Protein AF-A0A6M2DQN1-F1 (afdb_monomer)

Solvent-accessible surface area (backbone atoms only — not comparable to full-atom values): 9214 Å² total; per-residue (Å²): 112,73,71,56,54,58,50,51,52,54,51,52,53,53,50,50,50,54,53,32,54,75,69,71,46,51,70,70,56,47,48,52,53,41,40,73,76,43,50,92,76,40,78,53,69,71,58,52,54,50,54,53,48,54,52,51,51,50,52,50,51,51,53,49,52,51,52,50,51,53,52,50,50,51,53,50,50,50,51,50,49,52,53,51,50,49,50,51,52,50,50,51,50,49,49,50,48,49,49,52,50,51,50,49,51,50,51,51,51,50,52,52,50,52,52,50,52,52,52,51,52,51,51,52,53,51,51,51,52,52,52,51,51,52,52,51,52,51,52,51,52,50,52,51,52,51,50,53,50,50,50,51,51,50,52,51,50,52,51,53,48,53,54,52,52,57,55,67,76,70,115

Sequence (171 aa):
LVFDFRLVQKMVQRICIKFCMKNNLKCADAFRMLTVAYGEATLNKSNVYRYTYIHITYIHIYIYTYIHIYIYTYIHIYIYTYTHTYTYTHTYTHTYTYTYTYTYTYTYTYIHTHIYIHIHIHIHIHIHIHIHIHIHIHIHIHIHIHTHTHTHTHTHTHTHTHTHTHTHTHT

Foldseek 3Di:
DVVVVLVVLVVVLLVLLVVCVVVVHDLVVSQVVQCVVQPPSGDDSVVSVVSNVVVVVVVVVVVVVVVVCVVVVVVCCVCCCVVCVVCVCCCCCCCCCCCCVVVVVVVVVVVVVVVVVVVVVVVVVVVVVVVVVVVVVVVVVVCVCCVVVCVVVVVVVVVVVVVVVVVVVVD

Radius of gyration: 60.62 Å; Cα contacts (8 Å, |Δi|>4): 39; chains: 1; bounding box: 108×33×162 Å

Mean predicted aligned error: 16.09 Å

pLDDT: mean 81.28, std 10.02, range [45.94, 92.44]

Organism: Xenopsylla cheopis (NCBI:txid163159)

Structure (mmCIF, N/CA/C/O backbone):
data_AF-A0A6M2DQN1-F1
#
_entry.id   AF-A0A6M2DQN1-F1
#
loop_
_atom_site.group_PDB
_atom_site.id
_atom_site.type_symbol
_atom_site.label_atom_id
_atom_site.label_alt_id
_atom_site.label_comp_id
_atom_site.label_asym_id
_atom_site.label_entity_id
_atom_site.label_seq_id
_atom_site.pdbx_PDB_ins_code
_atom_site.Cartn_x
_atom_site.Cartn_y
_atom_site.Cartn_z
_atom_site.occupancy
_atom_site.B_iso_or_equiv
_atom_site.auth_seq_id
_atom_site.auth_comp_id
_atom_site.auth_asym_id
_atom_site.auth_atom_id
_atom_site.pdbx_PDB_model_num
ATOM 1 N N . LEU A 1 1 ? -35.845 -25.414 40.309 1.00 58.56 1 LEU A N 1
ATOM 2 C CA . LEU A 1 1 ? -36.843 -24.330 40.130 1.00 58.56 1 LEU A CA 1
ATOM 3 C C . LEU A 1 1 ? -36.418 -23.013 40.796 1.00 58.56 1 LEU A C 1
ATOM 5 O O . LEU A 1 1 ? -36.177 -22.058 40.075 1.00 58.56 1 LEU A O 1
ATOM 9 N N . VAL A 1 2 ? -36.225 -22.938 42.122 1.00 58.91 2 VAL A N 1
ATOM 10 C CA . VAL A 1 2 ? -35.868 -21.670 42.819 1.00 58.91 2 VAL A CA 1
ATOM 11 C C . VAL A 1 2 ? -34.493 -21.094 42.421 1.00 58.91 2 VAL A C 1
ATOM 13 O O . VAL A 1 2 ? -34.335 -19.878 42.308 1.00 58.91 2 VAL A O 1
ATOM 16 N N . PHE A 1 3 ? -33.497 -21.953 42.177 1.00 57.56 3 PHE A N 1
ATOM 17 C CA . PHE A 1 3 ? -32.144 -21.522 41.785 1.00 57.56 3 PHE A CA 1
ATOM 18 C C . PHE A 1 3 ? -32.111 -20.870 40.394 1.00 57.56 3 PHE A C 1
ATOM 20 O O .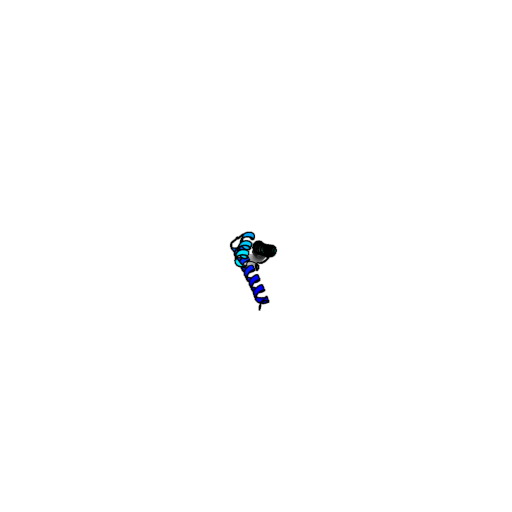 PHE A 1 3 ? -31.392 -19.897 40.174 1.00 57.56 3 PHE A O 1
ATOM 27 N N . ASP A 1 4 ? -32.952 -21.375 39.494 1.00 66.00 4 ASP A N 1
ATOM 28 C CA . ASP A 1 4 ? -33.096 -20.892 38.122 1.00 66.00 4 ASP A CA 1
ATOM 29 C C . ASP A 1 4 ? -33.714 -19.486 38.108 1.00 66.00 4 ASP A C 1
ATOM 31 O O . ASP A 1 4 ? -33.189 -18.556 37.502 1.00 66.00 4 ASP A O 1
ATOM 35 N N . PHE A 1 5 ? -34.754 -19.277 38.923 1.00 74.75 5 PHE A N 1
ATOM 36 C CA . PHE A 1 5 ? -35.440 -17.990 39.031 1.00 74.75 5 PHE A CA 1
ATOM 37 C C . PHE A 1 5 ? -34.524 -16.854 39.521 1.00 74.75 5 PHE A C 1
ATOM 39 O O . PHE A 1 5 ? -34.500 -15.773 38.930 1.00 74.75 5 PHE A O 1
ATOM 46 N N . ARG A 1 6 ? -33.694 -17.091 40.552 1.00 75.50 6 ARG A N 1
ATOM 47 C CA . ARG A 1 6 ? -32.709 -16.091 41.023 1.00 75.50 6 ARG A CA 1
ATOM 48 C C . ARG A 1 6 ? -31.640 -15.775 39.977 1.00 75.50 6 ARG A C 1
ATOM 50 O O . ARG A 1 6 ? -31.159 -14.640 39.923 1.00 75.50 6 ARG A O 1
ATOM 57 N N . LEU A 1 7 ? -31.230 -16.762 39.180 1.00 78.75 7 LEU A N 1
ATOM 58 C CA . LEU A 1 7 ? -30.238 -16.566 38.125 1.00 78.75 7 LEU A CA 1
ATOM 59 C C . LEU A 1 7 ? -30.817 -15.712 36.991 1.00 78.75 7 LEU A C 1
ATOM 61 O O . LEU A 1 7 ? -30.195 -14.728 36.584 1.00 78.75 7 LEU A O 1
ATOM 65 N N . VAL A 1 8 ? -32.040 -16.036 36.564 1.00 82.06 8 VAL A N 1
ATOM 66 C CA . VAL A 1 8 ? -32.808 -15.274 35.573 1.00 82.06 8 VAL A CA 1
ATOM 67 C C . VAL A 1 8 ? -32.991 -13.832 36.042 1.00 82.06 8 VAL A C 1
ATOM 69 O O . VAL A 1 8 ? -32.661 -12.904 35.307 1.00 82.06 8 VAL A O 1
ATOM 72 N N . GLN A 1 9 ? -33.387 -13.612 37.296 1.00 82.88 9 GLN A N 1
ATOM 73 C CA . GLN A 1 9 ? -33.588 -12.269 37.847 1.00 82.88 9 GLN A CA 1
ATOM 74 C C . GLN A 1 9 ? -32.297 -11.428 37.843 1.00 82.88 9 GLN A C 1
ATOM 76 O O . GLN A 1 9 ? -32.310 -10.264 37.435 1.00 82.88 9 GLN A O 1
ATOM 81 N N . LYS A 1 10 ? -31.147 -12.021 38.198 1.00 84.75 10 LYS A N 1
ATOM 82 C CA . LYS A 1 10 ? -29.835 -11.355 38.078 1.00 84.75 10 LYS A CA 1
ATOM 83 C C . LYS A 1 10 ? -29.470 -11.044 36.625 1.00 84.75 10 LYS A C 1
ATOM 85 O O . LYS A 1 10 ? -28.830 -10.024 36.368 1.00 84.75 10 LYS A O 1
ATOM 90 N N . MET A 1 11 ? -29.845 -11.904 35.679 1.00 85.88 11 MET A N 1
ATOM 91 C CA . MET A 1 11 ? -29.599 -11.686 34.254 1.00 85.88 11 MET A CA 1
ATOM 92 C C . MET A 1 11 ? -30.429 -10.513 33.717 1.00 85.88 11 MET A C 1
ATOM 94 O O . MET A 1 11 ? -29.871 -9.631 33.066 1.00 85.88 11 MET A O 1
ATOM 98 N N . VAL A 1 12 ? -31.716 -10.438 34.074 1.00 87.12 12 VAL A N 1
ATOM 99 C CA . VAL A 1 12 ? -32.608 -9.329 33.692 1.00 87.12 12 VAL A CA 1
ATOM 100 C C . VAL A 1 12 ? -32.106 -8.000 34.261 1.00 87.12 12 VAL A C 1
ATOM 102 O O . VAL A 1 12 ? -31.982 -7.026 33.522 1.00 87.12 12 VAL A O 1
ATOM 105 N N . GLN A 1 13 ? -31.693 -7.957 35.532 1.00 88.94 13 GLN A N 1
ATOM 106 C CA . GLN A 1 13 ? -31.131 -6.733 36.117 1.00 88.94 13 GLN A CA 1
ATOM 107 C C . GLN A 1 13 ? -29.856 -6.263 35.392 1.00 88.94 13 GLN A C 1
ATOM 109 O O . GLN A 1 13 ? -29.679 -5.065 35.182 1.00 88.94 13 GLN A O 1
ATOM 114 N N . ARG A 1 14 ? -28.981 -7.176 34.934 1.00 88.44 14 ARG A N 1
ATOM 115 C CA . ARG A 1 14 ? -27.809 -6.811 34.108 1.00 88.44 14 ARG A CA 1
ATOM 116 C C . ARG A 1 14 ? -28.211 -6.224 32.751 1.00 88.44 14 ARG A C 1
ATOM 118 O O . ARG A 1 14 ? -27.540 -5.309 32.275 1.00 88.44 14 ARG A O 1
ATOM 125 N N . ILE A 1 15 ? -29.280 -6.730 32.134 1.00 87.69 15 ILE A N 1
ATOM 126 C CA . ILE A 1 15 ? -2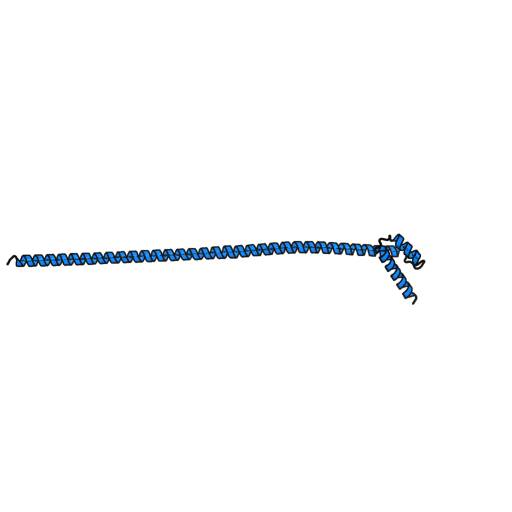9.826 -6.184 30.881 1.00 87.69 15 ILE A CA 1
ATOM 127 C C . ILE A 1 15 ? -30.356 -4.765 31.118 1.00 87.69 15 ILE A C 1
ATOM 129 O O . ILE A 1 15 ? -30.011 -3.861 30.359 1.00 87.69 15 ILE A O 1
ATOM 133 N N . CYS A 1 16 ? -31.094 -4.539 32.208 1.00 88.31 16 CYS A N 1
ATOM 134 C CA . CYS A 1 16 ? -31.548 -3.204 32.599 1.00 88.31 16 CYS A CA 1
ATOM 135 C C . CYS A 1 16 ? -30.373 -2.237 32.810 1.00 88.31 16 CYS A C 1
ATOM 137 O O . CYS A 1 16 ? -30.421 -1.119 32.313 1.00 88.31 16 CYS A O 1
ATOM 139 N N . ILE A 1 17 ? -29.284 -2.667 33.463 1.00 87.69 17 ILE A N 1
ATOM 140 C CA . ILE A 1 17 ? -28.075 -1.835 33.620 1.00 87.69 17 ILE A CA 1
ATOM 141 C C . ILE A 1 17 ? -27.501 -1.444 32.252 1.00 87.69 17 ILE A C 1
ATOM 143 O O . ILE A 1 17 ? -27.221 -0.268 32.029 1.00 87.69 17 ILE A O 1
ATOM 147 N N . LYS A 1 18 ? -27.359 -2.394 31.315 1.00 86.69 18 LYS A N 1
ATOM 148 C CA . LYS A 1 18 ? -26.884 -2.098 29.949 1.00 86.69 18 LYS A CA 1
ATOM 149 C C . LYS A 1 18 ? -27.798 -1.105 29.228 1.00 86.69 18 LYS A C 1
ATOM 151 O O . LYS A 1 18 ? -27.304 -0.178 28.591 1.00 86.69 18 LYS A O 1
ATOM 156 N N . PHE A 1 19 ? -29.114 -1.277 29.350 1.00 89.44 19 PHE A N 1
ATOM 157 C CA . PHE A 1 19 ? -30.097 -0.352 28.788 1.00 89.44 19 PHE A CA 1
ATOM 158 C C . PHE A 1 19 ? -29.954 1.054 29.383 1.00 89.44 19 PHE A C 1
ATOM 160 O O . PHE A 1 19 ? -29.907 2.028 28.634 1.00 89.44 19 PHE A O 1
ATOM 167 N N . CYS A 1 20 ? -29.807 1.174 30.705 1.00 88.44 20 CYS A N 1
ATOM 168 C CA . CYS A 1 20 ? -29.616 2.465 31.361 1.00 88.44 20 CYS A CA 1
ATOM 169 C C . CYS A 1 20 ? -28.350 3.178 30.875 1.00 88.44 20 CYS A C 1
ATOM 171 O O . CYS A 1 20 ? -28.401 4.358 30.539 1.00 88.44 20 CYS A O 1
ATOM 173 N N . MET A 1 21 ? -27.235 2.449 30.769 1.00 85.56 21 MET A N 1
ATOM 174 C CA . MET A 1 21 ? -25.971 3.002 30.275 1.00 85.56 21 MET A CA 1
ATOM 175 C C . MET A 1 21 ? -26.070 3.461 28.816 1.00 85.56 21 MET A C 1
ATOM 177 O O . MET A 1 21 ? -25.503 4.490 28.468 1.00 85.56 21 MET A O 1
ATOM 181 N N . LYS A 1 22 ? -26.813 2.734 27.969 1.00 87.00 22 LYS A N 1
ATOM 182 C CA . LYS A 1 22 ? -27.050 3.118 26.567 1.00 87.00 22 LYS A CA 1
ATOM 183 C C . LYS A 1 22 ? -27.886 4.398 26.435 1.00 87.00 22 LYS A C 1
ATOM 185 O O . LYS A 1 22 ? -27.746 5.107 25.447 1.00 87.00 22 LYS A O 1
ATOM 190 N N . ASN A 1 23 ? -28.724 4.694 27.427 1.00 88.31 23 ASN A N 1
ATOM 191 C CA . ASN A 1 23 ? -29.519 5.922 27.510 1.00 88.31 23 ASN A CA 1
ATOM 192 C C . ASN A 1 23 ? -28.840 7.014 28.363 1.00 88.31 23 ASN A C 1
ATOM 194 O O . ASN A 1 23 ? -29.507 7.936 28.823 1.00 88.31 23 ASN A O 1
ATOM 198 N N . ASN A 1 24 ? -27.528 6.911 28.603 1.00 85.75 24 ASN A N 1
ATOM 199 C CA . ASN A 1 24 ? -26.726 7.878 29.362 1.00 85.75 24 ASN A CA 1
ATOM 200 C C . ASN A 1 24 ? -27.232 8.164 30.792 1.00 85.75 24 ASN A C 1
ATOM 202 O O . ASN A 1 24 ? -26.947 9.220 31.362 1.00 85.75 24 ASN A O 1
ATOM 206 N N . LEU A 1 25 ? -27.953 7.224 31.410 1.00 87.88 25 LEU A N 1
ATOM 207 C CA . LEU A 1 25 ? -28.356 7.340 32.810 1.00 87.88 25 LEU A CA 1
ATOM 208 C C . LEU A 1 25 ? -27.149 7.110 33.725 1.00 87.88 25 LEU A C 1
ATOM 210 O O . LEU A 1 25 ? -26.360 6.184 33.524 1.00 87.88 25 LEU A O 1
ATOM 214 N N . LYS A 1 26 ? -27.016 7.928 34.774 1.00 87.19 26 LYS A N 1
ATOM 215 C CA . LYS A 1 26 ? -25.945 7.764 35.767 1.00 87.19 26 LYS A CA 1
ATOM 216 C C . LYS A 1 26 ? -26.125 6.441 36.518 1.00 87.19 26 LYS A C 1
ATOM 218 O O . LYS A 1 26 ? -27.249 6.038 36.815 1.00 87.19 26 LYS A O 1
ATOM 223 N N . CYS A 1 27 ? -25.026 5.803 36.934 1.00 85.69 27 CYS A N 1
ATOM 224 C CA . CYS A 1 27 ? -25.080 4.546 37.700 1.00 85.69 27 CYS A CA 1
ATOM 225 C C . CYS A 1 27 ? -25.931 4.644 38.973 1.00 85.69 27 CYS A C 1
ATOM 227 O O . CYS A 1 27 ? -26.574 3.671 39.357 1.00 85.69 27 CYS A O 1
ATOM 229 N N . ALA A 1 28 ? -25.937 5.811 39.626 1.00 85.56 28 ALA A N 1
ATOM 230 C CA . ALA A 1 28 ? -26.748 6.055 40.815 1.00 85.56 28 ALA A CA 1
ATOM 231 C C . ALA A 1 28 ? -28.255 6.021 40.504 1.00 85.56 28 ALA A C 1
ATOM 233 O O . ALA A 1 28 ? -29.019 5.429 41.263 1.00 85.56 28 ALA A O 1
ATOM 234 N N . ASP A 1 29 ? -28.671 6.588 39.370 1.00 88.25 29 ASP A N 1
ATOM 235 C CA . ASP A 1 29 ? -30.068 6.594 38.930 1.00 88.25 29 ASP A CA 1
ATOM 236 C C . ASP A 1 29 ? -30.493 5.215 38.417 1.00 88.25 29 ASP A C 1
ATOM 238 O O . ASP A 1 29 ? -31.575 4.739 38.754 1.00 88.25 29 ASP A O 1
ATOM 242 N N . ALA A 1 30 ? -29.602 4.514 37.709 1.00 86.62 30 ALA A N 1
ATOM 243 C CA . ALA A 1 30 ? -29.814 3.121 37.325 1.00 86.62 30 ALA A CA 1
ATOM 244 C C . ALA A 1 30 ? -29.986 2.215 38.557 1.00 86.62 30 ALA A C 1
ATOM 246 O O . ALA A 1 30 ? -30.880 1.373 38.581 1.00 86.62 30 ALA A O 1
ATOM 247 N N . PHE A 1 31 ? -29.175 2.413 39.602 1.00 89.44 31 PHE A N 1
ATOM 248 C CA . PHE A 1 31 ? -29.315 1.686 40.863 1.00 89.44 31 PHE A CA 1
ATOM 249 C C . PHE A 1 31 ? -30.644 2.008 41.554 1.00 89.44 31 PHE A C 1
ATOM 251 O O . PHE A 1 31 ? -31.355 1.084 41.925 1.00 89.44 31 PHE A O 1
ATOM 258 N N . ARG A 1 32 ? -31.029 3.289 41.657 1.00 88.38 32 ARG A N 1
ATOM 259 C CA . ARG A 1 32 ? -32.333 3.692 42.216 1.00 88.38 32 ARG A CA 1
ATOM 260 C C . ARG A 1 32 ? -33.502 3.051 41.470 1.00 88.38 32 ARG A C 1
ATOM 262 O O . ARG A 1 32 ? -34.407 2.528 42.110 1.00 88.38 32 ARG A O 1
ATOM 269 N N . MET A 1 33 ? -33.466 3.055 40.138 1.00 86.75 33 MET A N 1
ATOM 270 C CA . MET A 1 33 ? -34.505 2.451 39.302 1.00 86.75 33 MET A CA 1
ATOM 271 C C . MET A 1 33 ? -34.608 0.936 39.525 1.00 86.75 33 MET A C 1
ATOM 273 O O . MET A 1 33 ? -35.707 0.400 39.637 1.00 86.75 33 MET A O 1
ATOM 277 N N . LEU A 1 34 ? -33.469 0.246 39.650 1.00 87.81 34 LEU A N 1
ATOM 278 C CA . LEU A 1 34 ? -33.439 -1.182 39.975 1.00 87.81 34 LEU A CA 1
ATOM 279 C C . LEU A 1 34 ? -33.987 -1.458 41.378 1.00 87.81 34 LEU A C 1
ATOM 281 O O . LEU A 1 34 ? -34.768 -2.389 41.533 1.00 87.81 34 LEU A O 1
ATOM 285 N N . THR A 1 35 ? -33.643 -0.639 42.373 1.00 88.06 35 THR A N 1
ATOM 286 C CA . THR A 1 35 ? -34.162 -0.791 43.740 1.00 88.06 35 THR A CA 1
ATOM 287 C C . THR A 1 35 ? -35.680 -0.632 43.791 1.00 88.06 35 THR A C 1
ATOM 289 O O . THR A 1 35 ? -36.342 -1.393 44.488 1.00 88.06 35 THR A O 1
ATOM 292 N N . VAL A 1 36 ? -36.243 0.303 43.014 1.00 89.12 36 VAL A N 1
ATOM 293 C CA . VAL A 1 36 ? -37.702 0.478 42.888 1.00 89.12 36 VAL A CA 1
ATOM 294 C C . VAL A 1 36 ? -38.359 -0.734 42.218 1.00 89.12 36 VAL A C 1
ATOM 296 O O . VAL A 1 36 ? -39.421 -1.164 42.651 1.00 89.12 36 VAL A O 1
ATOM 299 N N . ALA A 1 37 ? -37.734 -1.306 41.187 1.00 86.00 37 ALA A N 1
ATOM 300 C CA . ALA A 1 37 ? -38.314 -2.411 40.423 1.00 86.00 37 ALA A CA 1
ATOM 301 C C . ALA A 1 37 ? -38.162 -3.794 41.088 1.00 86.00 37 ALA A C 1
ATOM 303 O O . ALA A 1 37 ? -39.014 -4.658 40.896 1.00 86.00 37 ALA A O 1
ATOM 304 N N . TYR A 1 38 ? -37.078 -4.030 41.834 1.00 85.94 38 TYR A N 1
ATOM 305 C CA . TYR A 1 38 ? -36.716 -5.360 42.347 1.00 85.94 38 TYR A CA 1
ATOM 306 C C . TYR A 1 38 ? -36.644 -5.453 43.880 1.00 85.94 38 TYR A C 1
ATOM 308 O O . TYR A 1 38 ? -36.488 -6.559 44.401 1.00 85.94 38 TYR A O 1
ATOM 316 N N . GLY A 1 39 ? -36.761 -4.341 44.616 1.00 85.88 39 GLY A N 1
ATOM 317 C CA . GLY A 1 39 ? -36.788 -4.331 46.084 1.00 85.88 39 GLY A CA 1
ATOM 318 C C . GLY A 1 39 ? -35.572 -5.023 46.711 1.00 85.88 39 GLY A C 1
ATOM 319 O O . GLY A 1 39 ? -34.430 -4.769 46.321 1.00 85.88 39 GLY A O 1
ATOM 320 N N . GLU A 1 40 ? -35.803 -5.942 47.650 1.00 81.62 40 GLU A N 1
ATOM 321 C CA . GLU A 1 40 ? -34.744 -6.723 48.317 1.00 81.62 40 GLU A CA 1
ATOM 322 C C . GLU A 1 40 ? -33.984 -7.678 47.380 1.00 81.62 40 GLU A C 1
ATOM 324 O O . GLU A 1 40 ? -32.866 -8.092 47.682 1.00 81.62 40 GLU A O 1
ATOM 329 N N . ALA A 1 41 ? -34.547 -8.007 46.213 1.00 81.75 41 ALA A N 1
ATOM 330 C CA . ALA A 1 41 ? -33.894 -8.858 45.220 1.00 81.75 41 ALA A CA 1
ATOM 331 C C . ALA A 1 41 ? -32.901 -8.090 44.320 1.00 81.75 41 ALA A C 1
ATOM 333 O O . ALA A 1 41 ? -32.339 -8.664 43.381 1.00 81.75 41 ALA A O 1
ATOM 334 N N . THR A 1 42 ? -32.688 -6.795 44.568 1.00 83.31 42 THR A N 1
ATOM 335 C CA . THR A 1 42 ? -31.791 -5.933 43.786 1.00 83.31 42 THR A CA 1
ATOM 336 C C . THR A 1 42 ? -30.320 -6.298 43.996 1.00 83.31 42 THR A C 1
ATOM 338 O O . THR A 1 42 ? -29.860 -6.520 45.115 1.00 83.31 42 THR A O 1
ATOM 341 N N . LEU A 1 43 ? -29.539 -6.318 42.913 1.00 83.69 43 LEU A N 1
ATOM 342 C CA . LEU A 1 43 ? -28.082 -6.446 42.965 1.00 83.69 43 LEU A CA 1
ATOM 343 C C . LEU A 1 43 ? -27.458 -5.366 43.859 1.00 83.69 43 LEU A C 1
ATOM 345 O O . LEU A 1 43 ? -27.746 -4.184 43.712 1.00 83.69 43 LEU A O 1
ATOM 349 N N . ASN A 1 44 ? -26.519 -5.763 44.721 1.00 85.75 44 ASN A N 1
ATOM 350 C CA . ASN A 1 44 ? -25.811 -4.852 45.622 1.00 85.75 44 ASN A CA 1
ATOM 351 C C . ASN A 1 44 ? -25.194 -3.674 44.853 1.00 85.75 44 ASN A C 1
ATOM 353 O O . ASN A 1 44 ? -24.640 -3.863 43.766 1.00 85.75 44 ASN A O 1
ATOM 357 N N . LYS A 1 45 ? -25.177 -2.486 45.472 1.00 84.69 45 LYS A N 1
ATOM 358 C CA . LYS A 1 45 ? -24.598 -1.259 44.899 1.00 84.69 45 LYS A CA 1
ATOM 359 C C . LYS A 1 45 ? -23.221 -1.511 44.266 1.00 84.69 45 LYS A C 1
ATOM 361 O O . LYS A 1 45 ? -23.045 -1.257 43.081 1.00 84.69 45 LYS A O 1
ATOM 366 N N . SER A 1 46 ? -22.286 -2.118 45.004 1.00 86.19 46 SER A N 1
ATOM 367 C CA . SER A 1 46 ? -20.936 -2.463 44.509 1.00 86.19 46 SER A CA 1
ATOM 368 C C . SER A 1 46 ? -20.949 -3.299 43.216 1.00 86.19 46 SER A C 1
ATOM 370 O O . SER A 1 46 ? -20.205 -3.016 42.278 1.00 86.19 46 SER A O 1
ATOM 372 N N . ASN A 1 47 ? -21.863 -4.270 43.105 1.00 86.50 47 ASN A N 1
ATOM 373 C CA . ASN A 1 47 ? -21.998 -5.089 41.901 1.00 86.50 47 ASN A CA 1
ATOM 374 C C . ASN A 1 47 ? -22.484 -4.269 40.704 1.00 86.50 47 ASN A C 1
ATOM 376 O O . ASN A 1 47 ? -21.966 -4.455 39.605 1.00 86.50 47 ASN A O 1
ATOM 380 N N . VAL A 1 48 ? -23.441 -3.357 40.906 1.00 86.00 48 VAL A N 1
ATOM 381 C CA . VAL A 1 48 ? -23.921 -2.457 39.847 1.00 86.00 48 VAL A CA 1
ATOM 382 C C . VAL A 1 48 ? -22.784 -1.567 39.347 1.00 86.00 48 VAL A C 1
ATOM 384 O O . VAL A 1 48 ? -22.526 -1.559 38.145 1.00 86.00 48 VAL A O 1
ATOM 387 N N . TYR A 1 49 ? -22.027 -0.930 40.250 1.00 86.44 49 TYR A N 1
ATOM 388 C CA . TYR A 1 49 ? -20.854 -0.126 39.878 1.00 86.44 49 TYR A CA 1
ATOM 389 C C . TYR A 1 49 ? -19.806 -0.944 39.113 1.00 86.44 49 TYR A C 1
ATOM 391 O O . TYR A 1 49 ? -19.305 -0.494 38.081 1.00 86.44 49 TYR A O 1
ATOM 399 N N . ARG A 1 50 ? -19.527 -2.175 39.556 1.00 88.25 50 ARG A N 1
ATOM 400 C CA . ARG A 1 50 ? -18.599 -3.081 38.869 1.00 88.25 50 ARG A CA 1
ATOM 401 C C . ARG A 1 50 ? -19.052 -3.396 37.442 1.00 88.25 50 ARG A C 1
ATOM 403 O O . ARG A 1 50 ? -18.245 -3.312 36.524 1.00 88.25 50 ARG A O 1
ATOM 410 N N . TYR A 1 51 ? -20.329 -3.726 37.230 1.00 86.31 51 TYR A N 1
ATOM 411 C CA . TYR A 1 51 ? -20.843 -4.000 35.881 1.00 86.31 51 TYR A CA 1
ATOM 412 C C . TYR A 1 51 ? -20.806 -2.765 34.986 1.00 86.31 51 TYR A C 1
ATOM 414 O O . TYR A 1 51 ? -20.446 -2.880 33.817 1.00 86.31 51 TYR A O 1
ATOM 422 N N . THR A 1 52 ? -21.137 -1.590 35.522 1.00 86.88 52 THR A N 1
ATOM 423 C CA . THR A 1 52 ? -21.066 -0.345 34.753 1.00 86.88 52 THR A CA 1
ATOM 424 C C . THR A 1 52 ? -19.632 0.014 34.383 1.00 86.88 52 THR A C 1
ATOM 426 O O . THR A 1 52 ? -19.387 0.398 33.246 1.00 86.88 52 THR A O 1
ATOM 429 N N . TYR A 1 53 ? -18.673 -0.199 35.290 1.00 87.31 53 TYR A N 1
ATOM 430 C CA . TYR A 1 53 ? -17.254 0.010 35.015 1.00 87.31 53 TYR A CA 1
ATOM 431 C C . TYR A 1 53 ? -16.754 -0.934 33.918 1.00 87.31 53 TYR A C 1
ATOM 433 O O . TYR A 1 53 ? -16.200 -0.462 32.934 1.00 87.31 53 TYR A O 1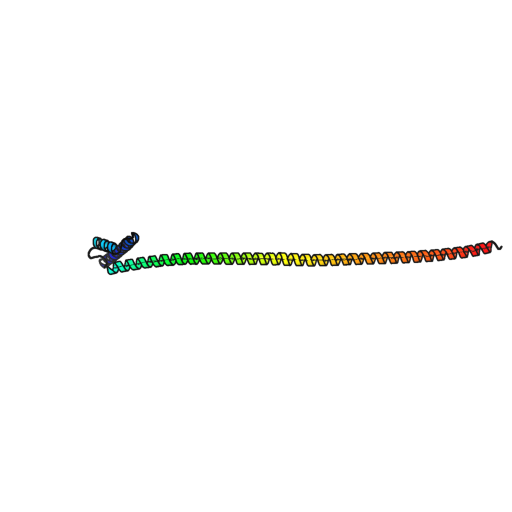
ATOM 441 N N . ILE A 1 54 ? -17.037 -2.239 34.024 1.00 88.19 54 ILE A N 1
ATOM 442 C CA . ILE A 1 54 ? -16.677 -3.232 32.993 1.00 88.19 54 ILE A CA 1
ATOM 443 C C . ILE A 1 54 ? -17.290 -2.871 31.632 1.00 88.19 54 ILE A C 1
ATOM 445 O O . ILE A 1 54 ? -16.653 -3.026 30.595 1.00 88.19 54 ILE A O 1
ATOM 449 N N . HIS A 1 55 ? -18.532 -2.387 31.614 1.00 86.62 55 HIS A N 1
ATOM 450 C CA . HIS A 1 55 ? -19.183 -1.969 30.376 1.00 86.62 55 HIS A CA 1
ATOM 451 C C . HIS A 1 55 ? -18.498 -0.745 29.747 1.00 86.62 55 HIS A C 1
ATOM 453 O O . HIS A 1 55 ? -18.273 -0.722 28.540 1.00 86.62 55 HIS A O 1
ATOM 459 N N . ILE A 1 56 ? -18.135 0.255 30.557 1.00 85.88 56 ILE A N 1
ATOM 460 C CA . ILE A 1 56 ? -17.415 1.448 30.091 1.00 85.88 56 ILE A CA 1
ATOM 461 C C . ILE A 1 56 ? -16.018 1.077 29.586 1.00 85.88 56 ILE A C 1
ATOM 463 O O . ILE A 1 56 ? -15.634 1.524 28.508 1.00 85.88 56 ILE A O 1
ATOM 467 N N . THR A 1 57 ? -15.267 0.246 30.316 1.00 88.94 57 THR A N 1
ATOM 468 C CA . THR A 1 57 ? -13.927 -0.177 29.884 1.00 88.94 57 THR A CA 1
ATOM 469 C C . THR A 1 57 ? -13.987 -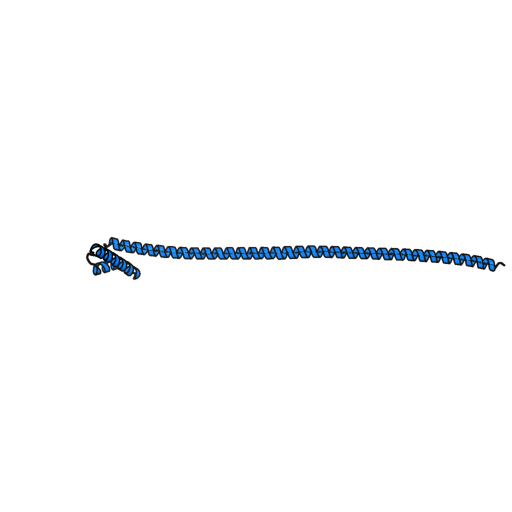0.984 28.594 1.00 88.94 57 THR A C 1
ATOM 471 O O . THR A 1 57 ? -13.176 -0.747 27.705 1.00 88.94 57 THR A O 1
ATOM 474 N N . TYR A 1 58 ? -14.979 -1.864 28.435 1.00 90.19 58 TYR A N 1
ATOM 475 C CA . TYR A 1 58 ? -15.205 -2.583 27.182 1.00 90.19 58 TYR A CA 1
ATOM 476 C C . TYR A 1 58 ? -15.467 -1.629 26.008 1.00 90.19 58 TYR A C 1
ATOM 478 O O . TYR A 1 58 ? -14.840 -1.769 24.961 1.00 90.19 58 TYR A O 1
ATOM 486 N N . ILE A 1 59 ? -16.343 -0.631 26.184 1.00 88.12 59 ILE A N 1
ATOM 487 C CA . ILE A 1 59 ? -16.599 0.390 25.154 1.00 88.12 59 ILE A CA 1
ATOM 488 C C . ILE A 1 59 ? -15.318 1.156 24.825 1.00 88.12 59 ILE A C 1
ATOM 490 O O . ILE A 1 59 ? -15.011 1.356 23.653 1.00 88.12 59 ILE A O 1
ATOM 494 N N . HIS A 1 60 ? -14.559 1.565 25.840 1.00 88.50 60 HIS A N 1
ATOM 495 C CA . HIS A 1 60 ? -13.309 2.289 25.645 1.00 88.50 60 HIS A CA 1
ATOM 496 C C . HIS A 1 60 ? -12.293 1.463 24.846 1.00 88.50 60 HIS A C 1
ATOM 498 O O . HIS A 1 60 ? -11.746 1.960 23.866 1.00 88.50 60 HIS A O 1
ATOM 504 N N . ILE A 1 61 ? -12.091 0.193 25.214 1.00 91.12 61 ILE A N 1
ATOM 505 C CA . ILE A 1 61 ? -11.202 -0.729 24.495 1.00 91.12 61 ILE A CA 1
ATOM 506 C C . ILE A 1 61 ? -11.683 -0.917 23.055 1.00 91.12 61 ILE A C 1
ATOM 508 O O . ILE A 1 61 ? -10.877 -0.865 22.130 1.00 91.12 61 ILE A O 1
ATOM 512 N N . TYR A 1 62 ? -12.986 -1.095 22.838 1.00 92.44 62 TYR A N 1
ATOM 513 C CA . TYR A 1 62 ? -13.549 -1.243 21.497 1.00 92.44 62 TYR A CA 1
ATOM 514 C C . TYR A 1 62 ? -13.299 -0.003 20.626 1.00 92.44 62 TYR A C 1
ATOM 516 O O . TYR A 1 62 ? -12.813 -0.120 19.506 1.00 92.44 62 TYR A O 1
ATOM 524 N N . ILE A 1 63 ? -13.567 1.196 21.150 1.00 89.25 63 ILE A N 1
ATOM 525 C CA . ILE A 1 63 ? -13.321 2.452 20.431 1.00 89.25 63 ILE A CA 1
ATOM 526 C C . ILE A 1 63 ? -11.826 2.618 20.143 1.00 89.25 63 ILE A C 1
ATOM 528 O O . ILE A 1 63 ? -11.449 2.918 19.014 1.00 89.25 63 ILE A O 1
ATOM 532 N N . TYR A 1 64 ? -10.974 2.394 21.144 1.00 92.00 64 TYR A N 1
ATOM 533 C CA . TYR A 1 64 ? -9.526 2.511 21.002 1.00 92.00 64 TYR A CA 1
ATOM 534 C C . TYR A 1 64 ? -8.982 1.556 19.937 1.00 92.00 64 TYR A C 1
ATOM 536 O O . TYR A 1 64 ? -8.258 1.979 19.039 1.00 92.00 64 TYR A O 1
ATOM 544 N N . THR A 1 65 ? -9.362 0.279 20.004 1.00 89.88 65 THR A N 1
ATOM 545 C CA . THR A 1 65 ? -8.925 -0.736 19.035 1.00 89.88 65 THR A CA 1
ATOM 546 C C . THR A 1 65 ? -9.422 -0.418 17.631 1.00 89.88 65 THR A C 1
ATOM 548 O O . THR A 1 65 ? -8.634 -0.488 16.692 1.00 89.88 65 THR A O 1
ATOM 551 N N . TYR A 1 66 ? -10.677 0.011 17.479 1.00 91.25 66 TYR A N 1
ATOM 552 C CA . TYR A 1 66 ? -11.223 0.428 16.190 1.00 91.25 66 TYR A CA 1
ATOM 553 C C . TYR A 1 66 ? -10.440 1.602 15.588 1.00 91.25 66 TYR A C 1
ATOM 555 O O . TYR A 1 66 ? -9.997 1.526 14.443 1.00 91.25 66 TYR A O 1
ATOM 563 N N . ILE A 1 67 ? -10.218 2.664 16.369 1.00 88.62 67 ILE A N 1
ATOM 564 C CA . ILE A 1 67 ? -9.460 3.843 15.929 1.00 88.62 67 ILE A CA 1
ATOM 565 C C . ILE A 1 67 ? -8.026 3.451 15.568 1.00 88.62 67 ILE A C 1
ATOM 567 O O . ILE A 1 67 ? -7.532 3.840 14.513 1.00 88.62 67 ILE A O 1
ATOM 571 N N . HIS A 1 68 ? -7.366 2.660 16.412 1.00 88.50 68 HIS A N 1
ATOM 572 C CA . HIS A 1 68 ? -5.997 2.219 16.177 1.00 88.50 68 HIS A CA 1
ATOM 573 C C . HIS A 1 68 ? -5.880 1.405 14.884 1.00 88.50 68 HIS A C 1
ATOM 575 O O . HIS A 1 68 ? -5.013 1.685 14.062 1.00 88.50 68 HIS A O 1
ATOM 581 N N . ILE A 1 69 ? -6.767 0.426 14.674 1.00 89.44 69 ILE A N 1
ATOM 582 C CA . ILE A 1 69 ? -6.791 -0.387 13.451 1.00 89.44 69 ILE A CA 1
ATOM 583 C C . ILE A 1 69 ? -7.042 0.500 12.231 1.00 89.44 69 ILE A C 1
ATOM 585 O O . ILE A 1 69 ? -6.332 0.377 11.236 1.00 89.44 69 ILE A O 1
ATOM 589 N N . TYR A 1 70 ? -8.007 1.416 12.303 1.00 90.00 70 TYR A N 1
ATOM 590 C CA . TYR A 1 70 ? -8.318 2.321 11.199 1.00 90.00 70 TYR A CA 1
ATOM 591 C C . TYR A 1 70 ? -7.119 3.202 10.822 1.00 90.00 70 TYR A C 1
ATOM 593 O O . TYR A 1 70 ? -6.726 3.254 9.660 1.00 90.00 70 TYR A O 1
ATOM 601 N N . ILE A 1 71 ? -6.486 3.844 11.807 1.00 87.00 71 ILE A N 1
ATOM 602 C CA . ILE A 1 71 ? -5.310 4.693 11.579 1.00 87.00 71 ILE A CA 1
ATOM 603 C C . ILE A 1 71 ? -4.148 3.864 11.026 1.00 87.00 71 ILE A C 1
ATOM 605 O O . ILE A 1 71 ? -3.540 4.247 10.029 1.00 87.00 71 ILE A O 1
ATOM 609 N N . TYR A 1 72 ? -3.853 2.719 11.643 1.00 89.50 72 TYR A N 1
ATOM 610 C CA . TYR A 1 72 ? -2.756 1.852 11.225 1.00 89.50 72 TYR A CA 1
ATOM 611 C C . TYR A 1 72 ? -2.940 1.352 9.789 1.00 89.50 72 TYR A C 1
ATOM 613 O O . TYR A 1 72 ? -2.025 1.461 8.976 1.00 89.50 72 TYR A O 1
ATOM 621 N N . THR A 1 73 ? -4.129 0.842 9.460 1.00 86.62 73 THR A N 1
ATOM 622 C CA . THR A 1 73 ? -4.436 0.346 8.111 1.00 86.62 73 THR A CA 1
ATOM 623 C C . THR A 1 73 ? -4.372 1.462 7.078 1.00 86.62 73 THR A C 1
ATOM 625 O O . THR A 1 73 ? -3.753 1.270 6.036 1.00 86.62 73 THR A O 1
ATOM 628 N N . TYR A 1 74 ? -4.920 2.642 7.377 1.00 88.50 74 TYR A N 1
ATOM 629 C CA . TYR A 1 74 ? -4.849 3.796 6.484 1.00 88.50 74 TYR A CA 1
ATOM 630 C C . TYR A 1 74 ? -3.402 4.219 6.207 1.00 88.50 74 TYR A C 1
ATOM 632 O O . TYR A 1 74 ? -3.007 4.342 5.048 1.00 88.50 74 TYR A O 1
ATOM 640 N N . ILE A 1 75 ? -2.591 4.387 7.257 1.00 85.00 75 ILE A N 1
ATOM 641 C CA . ILE A 1 75 ? -1.178 4.766 7.127 1.00 85.00 75 ILE A CA 1
ATOM 642 C C . ILE A 1 75 ? -0.409 3.701 6.345 1.00 85.00 75 ILE A C 1
ATOM 644 O O . ILE A 1 75 ? 0.330 4.035 5.422 1.00 85.00 75 ILE A O 1
ATOM 648 N N . HIS A 1 76 ? -0.594 2.422 6.677 1.00 85.94 76 HIS A N 1
ATOM 649 C CA . HIS A 1 76 ? 0.092 1.330 5.998 1.00 85.94 76 HIS A CA 1
ATOM 650 C C . HIS A 1 76 ? -0.276 1.269 4.513 1.00 85.94 76 HIS A C 1
ATOM 652 O O . HIS A 1 76 ? 0.613 1.182 3.671 1.00 85.94 76 HIS A O 1
ATOM 658 N N . ILE A 1 77 ? -1.567 1.350 4.174 1.00 85.94 77 ILE A N 1
ATOM 659 C CA . ILE A 1 77 ? -2.029 1.360 2.781 1.00 85.94 77 ILE A CA 1
ATOM 660 C C . ILE A 1 77 ? -1.457 2.570 2.046 1.00 85.94 77 ILE A C 1
ATOM 662 O O .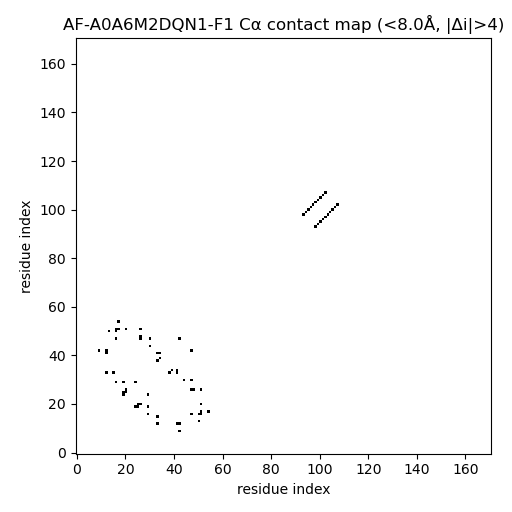 ILE A 1 77 ? -0.950 2.409 0.940 1.00 85.94 77 ILE A O 1
ATOM 666 N N . TYR A 1 78 ? -1.487 3.760 2.647 1.00 86.88 78 TYR A N 1
ATOM 667 C CA . TYR A 1 78 ? -0.951 4.972 2.032 1.00 86.88 78 TYR A CA 1
ATOM 668 C C . TYR A 1 78 ? 0.555 4.860 1.758 1.00 86.88 78 TYR A C 1
ATOM 670 O O . TYR A 1 78 ? 0.998 5.097 0.637 1.00 86.88 78 TYR A O 1
ATOM 678 N N . ILE A 1 79 ? 1.345 4.436 2.749 1.00 83.38 79 ILE A N 1
ATOM 679 C CA . ILE A 1 79 ? 2.795 4.262 2.589 1.00 83.38 79 ILE A CA 1
ATOM 680 C C . ILE A 1 79 ? 3.088 3.169 1.563 1.00 83.38 79 ILE A C 1
ATOM 682 O O . ILE A 1 79 ? 3.895 3.384 0.662 1.00 83.38 79 ILE A O 1
ATOM 686 N N . TYR A 1 80 ? 2.438 2.009 1.667 1.00 87.94 80 TYR A N 1
ATOM 687 C CA . TYR A 1 80 ? 2.652 0.892 0.751 1.00 87.94 80 TYR A CA 1
ATOM 688 C C . TYR A 1 80 ? 2.296 1.266 -0.687 1.00 87.94 80 TYR A C 1
ATOM 690 O O . TYR A 1 80 ? 3.102 1.057 -1.587 1.00 87.94 80 TYR A O 1
ATOM 698 N N . THR A 1 81 ? 1.123 1.864 -0.908 1.00 83.00 81 THR A N 1
ATOM 699 C CA . THR A 1 81 ? 0.712 2.295 -2.249 1.00 83.00 81 THR A CA 1
ATOM 700 C C . THR A 1 81 ? 1.674 3.336 -2.788 1.00 83.00 81 THR A C 1
ATOM 702 O O . THR A 1 81 ? 2.232 3.102 -3.848 1.00 83.00 81 THR A O 1
ATOM 705 N N . TYR A 1 82 ? 1.970 4.405 -2.044 1.00 84.38 82 TYR A N 1
ATOM 706 C CA . TYR A 1 82 ? 2.892 5.446 -2.493 1.00 84.38 82 TYR A CA 1
ATOM 707 C C . TYR A 1 82 ? 4.283 4.896 -2.822 1.00 84.38 82 TYR A C 1
ATOM 709 O O . TYR A 1 82 ? 4.813 5.147 -3.904 1.00 84.38 82 TYR A O 1
ATOM 717 N N . THR A 1 83 ? 4.876 4.120 -1.911 1.00 78.50 83 THR A N 1
ATOM 718 C CA . THR A 1 83 ? 6.220 3.562 -2.105 1.00 78.50 83 THR A CA 1
ATOM 719 C C . THR A 1 83 ? 6.247 2.576 -3.260 1.00 78.50 83 THR A C 1
ATOM 721 O O . THR A 1 83 ? 7.124 2.679 -4.114 1.00 78.50 83 THR A O 1
ATOM 724 N N . HIS A 1 84 ? 5.281 1.663 -3.349 1.00 78.69 84 HIS A N 1
ATOM 725 C CA . HIS A 1 84 ? 5.235 0.673 -4.415 1.00 78.69 84 HIS A CA 1
ATOM 726 C C . HIS A 1 84 ? 4.924 1.312 -5.770 1.00 78.69 84 HIS A C 1
ATOM 728 O O . HIS A 1 84 ? 5.564 0.966 -6.759 1.00 78.69 84 HIS A O 1
ATOM 734 N N . THR A 1 85 ? 3.990 2.263 -5.856 1.00 78.12 85 THR A N 1
ATOM 735 C CA . THR A 1 85 ? 3.711 2.961 -7.117 1.00 78.12 85 THR A CA 1
ATOM 736 C C . THR A 1 85 ? 4.904 3.799 -7.539 1.00 78.12 85 THR A C 1
ATOM 738 O O . THR A 1 85 ? 5.304 3.732 -8.696 1.00 78.12 85 THR A O 1
ATOM 741 N N . TYR A 1 86 ? 5.518 4.550 -6.623 1.00 80.00 86 TYR A N 1
ATOM 742 C CA . TYR A 1 86 ? 6.673 5.386 -6.942 1.00 80.00 86 TYR A CA 1
ATOM 743 C C . TYR A 1 86 ? 7.874 4.543 -7.380 1.00 80.00 86 TYR A C 1
ATOM 745 O O . TYR A 1 86 ? 8.437 4.777 -8.443 1.00 80.00 86 TYR A O 1
ATOM 753 N N . THR A 1 87 ? 8.240 3.518 -6.609 1.00 73.50 87 THR A N 1
ATOM 754 C CA . THR A 1 87 ? 9.358 2.632 -6.963 1.00 73.50 87 THR A CA 1
ATOM 755 C C . THR A 1 87 ? 9.095 1.882 -8.258 1.00 73.50 87 THR A C 1
ATOM 757 O O . THR A 1 87 ? 9.969 1.875 -9.119 1.00 73.50 87 THR A O 1
ATOM 760 N N . TYR A 1 88 ? 7.904 1.311 -8.452 1.00 79.50 88 TYR A N 1
ATOM 761 C CA . TYR A 1 88 ? 7.552 0.610 -9.686 1.00 79.50 88 TYR A CA 1
ATOM 762 C C . TYR A 1 88 ? 7.583 1.544 -10.897 1.00 79.50 88 TYR A C 1
ATOM 764 O O . TYR A 1 88 ? 8.240 1.241 -11.884 1.00 79.50 88 TYR A O 1
ATOM 772 N N . THR A 1 89 ? 6.930 2.706 -10.823 1.00 73.88 89 THR A N 1
ATOM 773 C CA . THR A 1 89 ? 6.924 3.679 -11.927 1.00 73.88 89 THR A CA 1
ATOM 774 C C . THR A 1 89 ? 8.319 4.211 -12.218 1.00 73.88 89 THR A C 1
ATOM 776 O O . THR A 1 89 ? 8.707 4.251 -13.379 1.00 73.88 89 THR A O 1
ATOM 779 N N . HIS A 1 90 ? 9.107 4.564 -11.203 1.00 76.12 90 HIS A N 1
ATOM 780 C CA . HIS A 1 90 ? 10.460 5.078 -11.387 1.00 76.12 90 HIS A CA 1
ATOM 781 C C . HIS A 1 90 ? 11.398 4.006 -11.947 1.00 76.12 90 HIS A C 1
ATOM 783 O O . HIS A 1 90 ? 12.120 4.258 -12.905 1.00 76.12 90 HIS A O 1
ATOM 789 N N . THR A 1 91 ? 11.387 2.791 -11.392 1.00 73.06 91 THR A N 1
ATOM 790 C CA . THR A 1 91 ? 12.217 1.692 -11.904 1.00 73.06 91 THR A CA 1
ATOM 791 C C . THR A 1 91 ? 11.792 1.295 -13.305 1.00 73.06 91 THR A C 1
ATOM 793 O O . THR A 1 91 ? 12.655 1.200 -14.168 1.00 73.06 91 THR A O 1
ATOM 796 N N . TYR A 1 92 ? 10.497 1.135 -13.576 1.00 76.06 92 TYR A N 1
ATOM 797 C CA . TYR A 1 92 ? 9.996 0.786 -14.902 1.00 76.06 92 TYR A CA 1
ATOM 798 C C . TYR A 1 92 ? 10.304 1.874 -15.929 1.00 76.06 92 TYR A C 1
ATOM 800 O O . TYR A 1 92 ? 10.855 1.577 -16.983 1.00 76.06 92 TYR A O 1
ATOM 808 N N . THR A 1 93 ? 10.017 3.143 -15.625 1.00 72.81 93 THR A N 1
ATOM 809 C CA . THR A 1 93 ? 10.314 4.242 -16.553 1.00 72.81 93 THR A CA 1
ATOM 810 C C . THR A 1 93 ? 11.809 4.375 -16.768 1.00 72.81 93 THR A C 1
ATOM 812 O O . THR A 1 93 ? 12.227 4.393 -17.918 1.00 72.81 93 THR A O 1
ATOM 815 N N . HIS A 1 94 ? 12.629 4.395 -15.717 1.00 73.62 94 HIS A N 1
ATOM 816 C CA . HIS A 1 94 ? 14.075 4.533 -15.854 1.00 73.62 94 HIS A CA 1
ATOM 817 C C . HIS A 1 94 ? 14.697 3.331 -16.566 1.00 73.62 94 HIS A C 1
ATOM 819 O O . HIS A 1 94 ? 15.484 3.519 -17.482 1.00 73.62 94 HIS A O 1
ATOM 825 N N . THR A 1 95 ? 14.353 2.094 -16.197 1.00 73.00 95 THR A N 1
ATOM 826 C CA . THR A 1 95 ? 14.886 0.906 -16.883 1.00 73.00 95 THR A CA 1
ATOM 827 C C . THR A 1 95 ? 14.436 0.876 -18.328 1.00 73.00 95 THR A C 1
ATOM 829 O O . THR A 1 95 ? 15.295 0.775 -19.192 1.00 73.00 95 THR A O 1
ATOM 832 N N . TYR A 1 96 ? 13.145 1.031 -18.618 1.00 72.06 96 TYR A N 1
ATOM 833 C CA . TYR A 1 96 ? 12.639 0.972 -19.984 1.00 72.06 96 TYR A CA 1
ATOM 834 C C . TYR A 1 96 ? 13.186 2.112 -20.842 1.00 72.06 96 TYR A C 1
ATOM 836 O O . TYR A 1 96 ? 13.714 1.860 -21.918 1.00 72.06 96 TYR A O 1
ATOM 844 N N . THR A 1 97 ? 13.132 3.361 -20.368 1.00 71.00 97 THR A N 1
ATOM 845 C CA . THR A 1 97 ? 13.675 4.497 -21.126 1.00 71.00 97 THR A CA 1
ATOM 846 C C . THR A 1 97 ? 15.177 4.373 -21.284 1.00 71.00 97 THR A C 1
ATOM 848 O O . THR A 1 97 ? 15.646 4.415 -22.412 1.00 71.00 97 THR A O 1
ATOM 851 N N . TYR A 1 98 ? 15.941 4.154 -20.216 1.00 71.75 98 TYR A N 1
ATOM 852 C CA . TYR A 1 98 ? 17.394 4.087 -20.308 1.00 71.75 98 TYR A CA 1
ATOM 853 C C . TYR A 1 98 ? 17.846 2.891 -21.144 1.00 71.75 98 TYR A C 1
ATOM 855 O O . TYR A 1 98 ? 18.605 3.067 -22.086 1.00 71.75 98 TYR A O 1
ATOM 863 N N . THR A 1 99 ? 17.352 1.679 -20.879 1.00 69.94 99 THR A N 1
ATOM 864 C CA . THR A 1 99 ? 17.750 0.517 -21.686 1.00 69.94 99 THR A CA 1
ATOM 865 C C . THR A 1 99 ? 17.273 0.667 -23.120 1.00 69.94 99 THR A C 1
ATOM 867 O O . THR A 1 99 ? 18.104 0.651 -24.019 1.00 69.94 99 THR A O 1
ATOM 870 N N . TYR A 1 100 ? 15.985 0.889 -23.373 1.00 68.81 100 TYR A N 1
ATOM 871 C CA . TYR A 1 100 ? 15.488 0.930 -24.741 1.00 68.81 100 TYR A CA 1
ATOM 872 C C . TYR A 1 100 ? 16.049 2.124 -25.507 1.00 68.81 100 TYR A C 1
ATOM 874 O O . TYR A 1 100 ? 16.631 1.939 -26.565 1.00 68.81 100 TYR A O 1
ATOM 882 N N . THR A 1 101 ? 15.952 3.350 -24.991 1.00 67.75 101 THR A N 1
ATOM 883 C CA . THR A 1 101 ? 16.457 4.502 -25.751 1.00 67.75 101 THR A CA 1
ATOM 884 C C . THR A 1 101 ? 17.971 4.484 -25.826 1.00 67.75 101 THR A C 1
ATOM 886 O O . THR A 1 101 ? 18.496 4.487 -26.932 1.00 67.75 101 THR A O 1
ATOM 889 N N . TYR A 1 102 ? 18.694 4.395 -24.709 1.00 67.69 102 TYR A N 1
ATOM 890 C CA . TYR A 1 102 ? 20.146 4.513 -24.754 1.00 67.69 102 TYR A CA 1
ATOM 891 C C . TYR A 1 102 ? 20.770 3.308 -25.446 1.00 67.69 102 TYR A C 1
ATOM 893 O O . TYR A 1 102 ? 21.488 3.489 -26.418 1.00 67.69 102 TYR A O 1
ATOM 901 N N . THR A 1 103 ? 20.467 2.075 -25.027 1.00 68.81 103 THR A N 1
ATOM 902 C CA . THR A 1 103 ? 21.139 0.920 -25.641 1.00 68.81 103 THR A CA 1
ATOM 903 C C . THR A 1 103 ? 20.694 0.720 -27.078 1.00 68.81 103 THR A C 1
ATOM 905 O O . THR A 1 103 ? 21.561 0.646 -27.940 1.00 68.81 103 THR A O 1
ATOM 908 N N . TYR A 1 104 ? 19.393 0.715 -27.388 1.00 69.75 104 TYR A N 1
ATOM 909 C CA . TYR A 1 104 ? 18.962 0.462 -28.762 1.00 69.75 104 TYR A CA 1
ATOM 910 C C . TYR A 1 104 ? 19.373 1.605 -29.681 1.00 69.75 104 TYR A C 1
ATOM 912 O O . TYR A 1 104 ? 20.056 1.353 -30.664 1.00 69.75 104 TYR A O 1
ATOM 920 N N . THR A 1 105 ? 19.031 2.862 -29.371 1.00 69.69 105 THR A N 1
ATOM 921 C CA . THR A 1 105 ? 19.341 3.948 -30.313 1.00 69.69 105 THR A CA 1
ATOM 922 C C . THR A 1 105 ? 20.836 4.183 -30.419 1.00 69.69 105 THR A C 1
ATOM 924 O O . THR A 1 105 ? 21.329 4.256 -31.539 1.00 69.69 105 THR A O 1
ATOM 927 N N . TYR A 1 106 ? 21.585 4.224 -29.314 1.00 71.00 106 TYR A N 1
ATOM 928 C CA . TYR A 1 106 ? 23.018 4.493 -29.385 1.00 71.00 106 TYR A CA 1
ATOM 929 C C . TYR A 1 106 ? 23.761 3.347 -30.066 1.00 71.00 106 TYR A C 1
ATOM 931 O O . TYR A 1 106 ? 24.487 3.595 -31.021 1.00 71.00 106 TYR A O 1
ATOM 939 N N . THR A 1 107 ? 23.553 2.092 -29.649 1.00 72.62 107 THR A N 1
ATOM 940 C CA . THR A 1 107 ? 24.296 0.971 -30.248 1.00 72.62 107 THR A CA 1
ATOM 941 C C . THR A 1 107 ? 23.887 0.735 -31.694 1.00 72.62 107 THR A C 1
ATOM 943 O O . THR A 1 107 ? 24.760 0.597 -32.545 1.00 72.62 107 THR A O 1
ATOM 946 N N . TYR A 1 108 ? 22.588 0.762 -32.007 1.00 76.81 108 TYR A N 1
ATOM 947 C CA . TYR A 1 108 ? 22.114 0.548 -33.369 1.00 76.81 108 TYR A CA 1
ATOM 948 C C . TYR A 1 108 ? 22.590 1.661 -34.299 1.00 76.81 108 TYR A C 1
ATOM 950 O O . TYR A 1 108 ? 23.168 1.370 -35.343 1.00 76.81 108 TYR A O 1
ATOM 958 N N . THR A 1 109 ? 22.404 2.933 -33.925 1.00 76.19 109 THR A N 1
ATOM 959 C CA . THR A 1 109 ? 22.828 4.048 -34.785 1.00 76.19 109 THR A CA 1
ATOM 960 C C . THR A 1 109 ? 24.341 4.101 -34.914 1.00 76.19 109 THR A C 1
ATOM 962 O O . THR A 1 109 ? 24.833 4.242 -36.029 1.00 76.19 109 THR A O 1
ATOM 965 N N . TYR A 1 110 ? 25.092 3.922 -33.828 1.00 78.88 110 TYR A N 1
ATOM 966 C CA . TYR A 1 110 ? 26.551 3.937 -33.868 1.00 78.88 110 TYR A CA 1
ATOM 967 C C . TYR A 1 110 ? 27.107 2.810 -34.743 1.00 78.88 110 TYR A C 1
ATOM 969 O O . TYR A 1 110 ? 27.875 3.073 -35.665 1.00 78.88 110 TYR A O 1
ATOM 977 N N . ILE A 1 111 ? 26.676 1.565 -34.519 1.00 78.50 111 ILE A N 1
ATOM 978 C CA . ILE A 1 111 ? 27.154 0.410 -35.288 1.00 78.50 111 ILE A CA 1
ATOM 979 C C . ILE A 1 111 ? 26.749 0.549 -36.757 1.00 78.50 111 ILE A C 1
ATOM 981 O O . ILE A 1 111 ? 27.588 0.398 -37.645 1.00 78.50 111 ILE A O 1
ATOM 985 N N . HIS A 1 112 ? 25.485 0.880 -37.029 1.00 78.06 112 HIS A N 1
ATOM 986 C CA . HIS A 1 112 ? 24.987 0.984 -38.395 1.00 78.06 112 HIS A CA 1
ATOM 987 C C . HIS A 1 112 ? 25.673 2.117 -39.167 1.00 78.06 112 HIS A C 1
ATOM 989 O O . HIS A 1 112 ? 26.098 1.914 -40.302 1.00 78.06 112 HIS A O 1
ATOM 995 N N . THR A 1 113 ? 25.814 3.303 -38.569 1.00 82.44 113 THR A N 1
ATOM 996 C CA . THR A 1 113 ? 26.478 4.442 -39.226 1.00 82.44 113 THR A CA 1
ATOM 997 C C . THR A 1 113 ? 27.957 4.170 -39.454 1.00 82.44 113 THR A C 1
ATOM 999 O O . THR A 1 113 ? 28.446 4.406 -40.556 1.00 82.44 113 THR A O 1
ATOM 1002 N N . HIS A 1 114 ? 28.659 3.613 -38.466 1.00 82.12 114 HIS A N 1
ATOM 1003 C CA . HIS A 1 114 ? 30.077 3.303 -38.593 1.00 82.12 114 HIS A CA 1
ATOM 1004 C C . HIS A 1 114 ? 30.333 2.261 -39.689 1.00 82.12 114 HIS A C 1
ATOM 1006 O O . HIS A 1 114 ? 31.189 2.466 -40.549 1.00 82.12 114 HIS A O 1
ATOM 1012 N N . ILE A 1 115 ? 29.569 1.163 -39.703 1.00 83.94 115 ILE A N 1
ATOM 1013 C CA . ILE A 1 115 ? 29.682 0.125 -40.738 1.00 83.94 115 ILE A CA 1
ATOM 1014 C C . ILE A 1 115 ? 29.349 0.703 -42.115 1.00 83.94 115 ILE A C 1
ATOM 1016 O O . ILE A 1 115 ? 30.105 0.490 -43.062 1.00 83.94 115 ILE A O 1
ATOM 1020 N N . TYR A 1 116 ? 28.255 1.461 -42.228 1.00 88.25 116 TYR A N 1
ATOM 1021 C CA . TYR A 1 116 ? 27.838 2.072 -43.488 1.00 88.25 116 TYR A CA 1
ATOM 1022 C C . TYR A 1 116 ? 28.916 3.002 -44.055 1.00 88.25 116 TYR A C 1
ATOM 1024 O O . TYR A 1 116 ? 29.307 2.854 -45.211 1.00 88.25 116 TYR A O 1
ATOM 1032 N N . ILE A 1 117 ? 29.437 3.921 -43.235 1.00 86.88 117 ILE A N 1
ATOM 1033 C CA . ILE A 1 117 ? 30.485 4.866 -43.641 1.00 86.88 117 ILE A CA 1
ATOM 1034 C C . ILE A 1 117 ? 31.744 4.107 -44.061 1.00 86.88 117 ILE A C 1
ATOM 1036 O O . ILE A 1 117 ? 32.295 4.385 -45.125 1.00 86.88 117 ILE A O 1
ATOM 1040 N N . HIS A 1 118 ? 32.175 3.125 -43.267 1.00 86.69 118 HIS A N 1
ATOM 1041 C CA . HIS A 1 118 ? 33.370 2.343 -43.563 1.00 86.69 118 HIS A CA 1
ATOM 1042 C C . HIS A 1 118 ? 33.253 1.604 -44.902 1.00 86.69 118 HIS A C 1
ATOM 1044 O O . HIS A 1 118 ? 34.136 1.716 -45.751 1.00 86.69 118 HIS A O 1
ATOM 1050 N N . ILE A 1 119 ? 32.151 0.877 -45.117 1.00 86.69 119 ILE A N 1
ATOM 1051 C CA . ILE A 1 119 ? 31.909 0.141 -46.364 1.00 86.69 119 ILE A CA 1
ATOM 1052 C C . ILE A 1 119 ? 31.837 1.107 -47.546 1.00 86.69 119 ILE A C 1
ATOM 1054 O O . ILE A 1 119 ? 32.490 0.877 -48.562 1.00 86.69 119 ILE A O 1
ATOM 1058 N N . HIS A 1 120 ? 31.081 2.198 -47.413 1.00 87.12 120 HIS A N 1
ATOM 1059 C CA . HIS A 1 120 ? 30.897 3.161 -48.491 1.00 87.12 120 HIS A CA 1
ATOM 1060 C C . HIS A 1 120 ? 32.223 3.811 -48.904 1.00 87.12 120 HIS A C 1
ATOM 1062 O O . HIS A 1 120 ? 32.547 3.852 -50.090 1.00 87.12 120 HIS A O 1
ATOM 1068 N N . ILE A 1 121 ? 33.019 4.278 -47.937 1.00 87.94 121 ILE A N 1
ATOM 1069 C CA . ILE A 1 121 ? 34.337 4.869 -48.201 1.00 87.94 121 ILE A CA 1
ATOM 1070 C C . ILE A 1 121 ? 35.267 3.835 -48.837 1.00 87.94 121 ILE A C 1
ATOM 1072 O O . ILE A 1 121 ? 35.901 4.134 -49.847 1.00 87.94 121 ILE A O 1
ATOM 1076 N N . HIS A 1 122 ? 35.326 2.617 -48.290 1.00 87.06 122 HIS A N 1
ATOM 1077 C CA . HIS A 1 122 ? 36.193 1.564 -48.812 1.00 87.06 122 HIS A CA 1
ATOM 1078 C C . HIS A 1 122 ? 35.854 1.219 -50.267 1.00 87.06 122 HIS A C 1
ATOM 1080 O O . HIS A 1 122 ? 36.740 1.197 -51.119 1.00 87.06 122 HIS A O 1
ATOM 1086 N N . ILE A 1 123 ? 34.572 0.991 -50.570 1.00 87.62 123 ILE A N 1
ATOM 1087 C CA . ILE A 1 123 ? 34.109 0.695 -51.930 1.00 87.62 123 ILE A CA 1
ATOM 1088 C C . ILE A 1 123 ? 34.422 1.865 -52.863 1.00 87.62 123 ILE A C 1
ATOM 1090 O O . ILE A 1 123 ? 34.978 1.649 -53.939 1.00 87.62 123 ILE A O 1
ATOM 1094 N N . HIS A 1 124 ? 34.112 3.097 -52.452 1.00 88.88 124 HIS A N 1
ATOM 1095 C CA . HIS A 1 124 ? 34.354 4.283 -53.266 1.00 88.88 124 HIS A CA 1
ATOM 1096 C C . HIS A 1 124 ? 35.840 4.443 -53.610 1.00 88.88 124 HIS A C 1
ATOM 1098 O O . HIS A 1 124 ? 36.190 4.604 -54.778 1.00 88.88 124 HIS A O 1
ATOM 1104 N N . ILE A 1 125 ? 36.722 4.357 -52.610 1.00 88.94 125 ILE A N 1
ATOM 1105 C CA . ILE A 1 125 ? 38.173 4.457 -52.806 1.00 88.94 125 ILE A CA 1
ATOM 1106 C C . ILE A 1 125 ? 38.667 3.324 -53.706 1.00 88.94 125 ILE A C 1
ATOM 11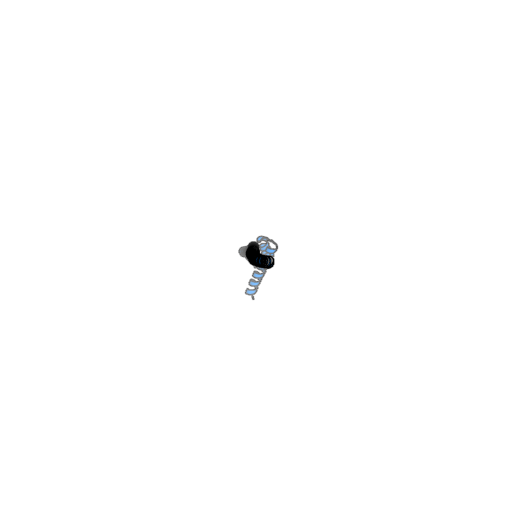08 O O . ILE A 1 125 ? 39.398 3.585 -54.660 1.00 88.94 125 ILE A O 1
ATOM 1112 N N . HIS A 1 126 ? 38.248 2.084 -53.444 1.00 87.81 126 HIS A N 1
ATOM 1113 C CA . HIS A 1 126 ? 38.673 0.926 -54.225 1.00 87.81 126 HIS A CA 1
ATOM 1114 C C . HIS A 1 126 ? 38.279 1.061 -55.700 1.00 87.81 126 HIS A C 1
ATOM 1116 O O . HIS A 1 126 ? 39.121 0.902 -56.582 1.00 87.81 126 HIS A O 1
ATOM 1122 N N . ILE A 1 127 ? 37.014 1.393 -55.977 1.00 88.88 127 ILE A N 1
ATOM 1123 C CA . ILE A 1 127 ? 36.517 1.593 -57.343 1.00 88.88 127 ILE A CA 1
ATOM 1124 C C . ILE A 1 127 ? 37.270 2.741 -58.018 1.00 88.88 127 ILE A C 1
ATOM 1126 O O . ILE A 1 127 ? 37.745 2.575 -59.140 1.00 88.88 127 ILE A O 1
ATOM 1130 N N . HIS A 1 128 ? 37.421 3.879 -57.336 1.00 89.81 128 HIS A N 1
ATOM 1131 C CA . HIS A 1 128 ? 38.104 5.044 -57.889 1.00 89.81 128 HIS A CA 1
ATOM 1132 C C . HIS A 1 128 ? 39.558 4.727 -58.261 1.00 89.81 128 HIS A C 1
ATOM 1134 O O . HIS A 1 128 ? 39.981 4.998 -59.384 1.00 89.81 128 HIS A O 1
ATOM 1140 N N . ILE A 1 129 ? 40.316 4.116 -57.345 1.00 89.69 129 ILE A N 1
ATOM 1141 C CA . ILE A 1 129 ? 41.711 3.728 -57.585 1.00 89.69 129 ILE A CA 1
ATOM 1142 C C . ILE A 1 129 ? 41.795 2.717 -58.730 1.00 89.69 129 ILE A C 1
ATOM 1144 O O . ILE A 1 129 ? 42.602 2.900 -59.640 1.00 89.69 129 ILE A O 1
ATOM 1148 N N . HIS A 1 130 ? 40.950 1.683 -58.721 1.00 89.12 130 HIS A N 1
ATOM 1149 C CA . HIS A 1 130 ? 40.962 0.646 -59.749 1.00 89.12 130 HIS A CA 1
ATOM 1150 C C . HIS A 1 130 ? 40.688 1.223 -61.143 1.00 89.12 130 HIS A C 1
ATOM 1152 O O . HIS A 1 130 ? 41.448 0.971 -62.078 1.00 89.12 130 HIS A O 1
ATOM 1158 N N . ILE A 1 131 ? 39.631 2.029 -61.285 1.00 89.69 131 ILE A N 1
ATOM 1159 C CA . ILE A 1 131 ? 39.279 2.671 -62.556 1.00 89.69 131 ILE A CA 1
ATOM 1160 C C . ILE A 1 131 ? 40.402 3.607 -63.008 1.00 89.69 131 ILE A C 1
ATOM 1162 O O . ILE A 1 131 ? 40.819 3.537 -64.164 1.00 89.69 131 ILE A O 1
ATOM 1166 N N . HIS A 1 132 ? 40.924 4.444 -62.108 1.00 90.69 132 HIS A N 1
ATOM 1167 C CA . HIS A 1 132 ? 41.989 5.388 -62.433 1.00 90.69 132 HIS A CA 1
ATOM 1168 C C . HIS A 1 132 ? 43.251 4.674 -62.936 1.00 90.69 132 HIS A C 1
ATOM 1170 O O . HIS A 1 132 ? 43.778 5.023 -63.992 1.00 90.69 132 HIS A O 1
ATOM 1176 N N . ILE A 1 133 ? 43.717 3.649 -62.215 1.00 90.56 133 ILE A N 1
ATOM 1177 C CA . ILE A 1 133 ? 44.891 2.859 -62.609 1.00 90.56 133 ILE A CA 1
ATOM 1178 C C . ILE A 1 133 ? 44.641 2.161 -63.948 1.00 90.56 133 ILE A C 1
ATOM 1180 O O . ILE A 1 133 ? 45.488 2.238 -64.836 1.00 90.56 133 ILE A O 1
ATOM 1184 N N . HIS A 1 134 ? 43.480 1.522 -64.122 1.00 90.69 134 HIS A N 1
ATOM 1185 C CA . HIS A 1 134 ? 43.148 0.811 -65.355 1.00 90.69 134 HIS A CA 1
ATOM 1186 C C . HIS A 1 134 ? 43.145 1.746 -66.570 1.00 90.69 134 HIS A C 1
ATOM 1188 O O . HIS A 1 134 ? 43.783 1.450 -67.580 1.00 90.69 134 HIS A O 1
ATOM 1194 N N . ILE A 1 135 ? 42.467 2.894 -66.471 1.00 90.81 135 ILE A N 1
ATOM 1195 C CA . ILE A 1 135 ? 42.420 3.893 -67.545 1.00 90.81 135 ILE A CA 1
ATOM 1196 C C . ILE A 1 135 ? 43.825 4.423 -67.841 1.00 90.81 135 ILE A C 1
ATOM 1198 O O . ILE A 1 135 ? 44.220 4.467 -69.005 1.00 90.81 135 ILE A O 1
ATOM 1202 N N . HIS A 1 136 ? 44.596 4.780 -66.810 1.00 90.94 136 HIS A N 1
ATOM 1203 C CA . HIS A 1 136 ? 45.949 5.305 -66.982 1.00 90.94 136 HIS A CA 1
ATOM 1204 C C . HIS A 1 136 ? 46.866 4.304 -67.699 1.00 90.94 136 HIS A C 1
ATOM 1206 O O . HIS A 1 136 ? 47.524 4.660 -68.676 1.00 90.94 136 HIS A O 1
ATOM 1212 N N . ILE A 1 137 ? 46.885 3.043 -67.253 1.00 90.94 137 ILE A N 1
ATOM 1213 C CA . ILE A 1 137 ? 47.685 1.982 -67.879 1.00 90.94 137 ILE A CA 1
ATOM 1214 C C . ILE A 1 137 ? 47.233 1.753 -69.323 1.00 90.94 137 ILE A C 1
ATOM 1216 O O . ILE A 1 137 ? 48.074 1.707 -70.220 1.00 90.94 137 ILE A O 1
ATOM 1220 N N . HIS A 1 138 ? 45.924 1.654 -69.568 1.00 90.19 138 HIS A N 1
ATOM 1221 C CA . HIS A 1 138 ? 45.386 1.429 -70.908 1.00 90.19 138 HIS A CA 1
ATOM 1222 C C . HIS A 1 138 ? 45.774 2.554 -71.876 1.00 90.19 138 HIS A C 1
ATOM 1224 O O . HIS A 1 138 ? 46.277 2.284 -72.965 1.00 90.19 138 HIS A O 1
ATOM 1230 N N . ILE A 1 139 ? 45.586 3.817 -71.475 1.00 91.00 139 ILE A N 1
ATOM 1231 C CA . ILE A 1 139 ? 45.963 4.982 -72.285 1.00 91.00 139 ILE A CA 1
ATOM 1232 C C . ILE A 1 139 ? 47.472 4.985 -72.543 1.00 91.00 139 ILE A C 1
ATOM 1234 O O . ILE A 1 139 ? 47.886 5.155 -73.688 1.00 91.00 139 ILE A O 1
ATOM 1238 N N . HIS A 1 140 ? 48.293 4.757 -71.514 1.00 90.38 140 HIS A N 1
ATOM 1239 C CA . HIS A 1 140 ? 49.748 4.738 -71.655 1.00 90.38 140 HIS A CA 1
ATOM 1240 C C . HIS A 1 140 ? 50.213 3.659 -72.643 1.00 90.38 140 HIS A C 1
ATOM 1242 O O . HIS A 1 140 ? 50.987 3.948 -73.554 1.00 90.38 140 HIS A O 1
ATOM 1248 N N . ILE A 1 141 ? 49.715 2.424 -72.503 1.00 90.25 141 ILE A N 1
ATOM 1249 C CA . ILE A 1 141 ? 50.039 1.319 -73.415 1.00 90.25 141 ILE A CA 1
ATOM 1250 C C . ILE A 1 141 ? 49.572 1.646 -74.837 1.00 90.25 141 ILE A C 1
ATOM 1252 O O . ILE A 1 141 ? 50.347 1.483 -75.779 1.00 90.25 141 ILE A O 1
ATOM 1256 N N . HIS A 1 142 ? 48.344 2.143 -75.003 1.00 89.00 142 HIS A N 1
ATOM 1257 C CA . HIS A 1 142 ? 47.802 2.497 -76.314 1.00 89.00 142 HIS A CA 1
ATOM 1258 C C . HIS A 1 142 ? 48.644 3.576 -77.007 1.00 89.00 142 HIS A C 1
ATOM 1260 O O . HIS A 1 142 ? 49.034 3.401 -78.160 1.00 89.00 142 HIS A O 1
ATOM 1266 N N . ILE A 1 143 ? 48.969 4.669 -76.308 1.00 89.50 143 ILE A N 1
ATOM 1267 C CA . ILE A 1 143 ? 49.815 5.744 -76.844 1.00 89.50 143 ILE A CA 1
ATOM 1268 C C . ILE A 1 143 ? 51.205 5.209 -77.185 1.00 89.50 143 ILE A C 1
ATOM 1270 O O . ILE A 1 143 ? 51.715 5.515 -78.262 1.00 89.50 143 ILE A O 1
ATOM 1274 N N . HIS A 1 144 ? 51.812 4.398 -76.314 1.00 87.88 144 HIS A N 1
ATOM 1275 C CA . HIS A 1 144 ? 53.133 3.821 -76.554 1.00 87.88 144 HIS A CA 1
ATOM 1276 C C . HIS A 1 144 ? 53.143 2.940 -77.810 1.00 87.88 144 HIS A C 1
ATOM 1278 O O . HIS A 1 144 ? 53.981 3.136 -78.689 1.00 87.88 144 HIS A O 1
ATOM 1284 N N . ILE A 1 145 ? 52.191 2.007 -77.933 1.00 87.38 145 ILE A N 1
ATOM 1285 C CA . ILE A 1 145 ? 52.073 1.127 -79.103 1.00 87.38 145 ILE A CA 1
ATOM 1286 C C . ILE A 1 145 ? 51.800 1.950 -80.361 1.00 87.38 145 ILE A C 1
ATOM 1288 O O . ILE A 1 145 ? 52.499 1.769 -81.354 1.00 87.38 145 ILE A O 1
ATOM 1292 N N . HIS A 1 146 ? 50.829 2.866 -80.334 1.00 85.62 146 HIS A N 1
ATOM 1293 C CA . HIS A 1 146 ? 50.487 3.697 -81.489 1.00 85.62 146 HIS A CA 1
ATOM 1294 C C . HIS A 1 146 ? 51.678 4.547 -81.940 1.00 85.62 146 HIS A C 1
ATOM 1296 O O . HIS A 1 146 ? 52.006 4.583 -83.121 1.00 85.62 146 HIS A O 1
ATOM 1302 N N . THR A 1 147 ? 52.366 5.199 -81.002 1.00 84.19 147 THR A N 1
ATOM 1303 C CA . THR A 1 147 ? 53.526 6.036 -81.319 1.00 84.19 147 THR A CA 1
ATOM 1304 C C . THR A 1 147 ? 54.659 5.191 -81.880 1.00 84.19 147 THR A C 1
ATOM 1306 O O . THR A 1 147 ? 55.178 5.537 -82.931 1.00 84.19 147 THR A O 1
ATOM 1309 N N . HIS A 1 148 ? 55.009 4.071 -81.238 1.00 83.81 148 HIS A N 1
ATOM 1310 C CA . HIS A 1 148 ? 56.081 3.183 -81.697 1.00 83.81 148 HIS A CA 1
ATOM 1311 C C . HIS A 1 148 ? 55.776 2.562 -83.065 1.00 83.81 148 HIS A C 1
ATOM 1313 O O . HIS A 1 148 ? 56.640 2.513 -83.933 1.00 83.81 148 HIS A O 1
ATOM 1319 N N . THR A 1 149 ? 54.549 2.080 -83.274 1.00 82.25 149 THR A N 1
ATOM 1320 C CA . THR A 1 149 ? 54.140 1.508 -84.563 1.00 82.25 149 THR A CA 1
ATOM 1321 C C . THR A 1 149 ? 54.141 2.572 -85.648 1.00 82.25 149 THR A C 1
ATOM 1323 O O . THR A 1 149 ? 54.796 2.358 -86.659 1.00 82.25 149 THR A O 1
ATOM 1326 N N . HIS A 1 150 ? 53.517 3.732 -85.421 1.00 80.88 150 HIS A N 1
ATOM 1327 C CA . HIS A 1 150 ? 53.476 4.827 -86.388 1.00 80.88 150 HIS A CA 1
ATOM 1328 C C . HIS A 1 150 ? 54.872 5.354 -86.731 1.00 80.88 150 HIS A C 1
ATOM 1330 O O . HIS A 1 150 ? 55.183 5.535 -87.907 1.00 80.88 150 HIS A O 1
ATOM 1336 N N . THR A 1 151 ? 55.734 5.599 -85.737 1.00 77.56 151 THR A N 1
ATOM 1337 C CA . THR A 1 151 ? 57.108 6.048 -86.001 1.00 77.56 151 THR A CA 1
ATOM 1338 C C . THR A 1 151 ? 57.885 4.975 -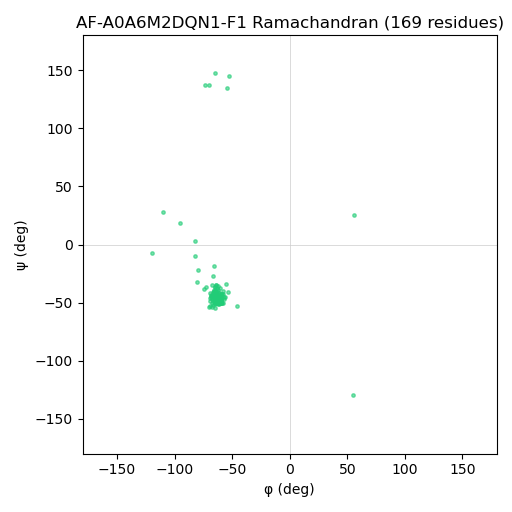86.744 1.00 77.56 151 THR A C 1
ATOM 1340 O O . THR A 1 151 ? 58.492 5.289 -87.763 1.00 77.56 151 THR A O 1
ATOM 1343 N N . HIS A 1 152 ? 57.822 3.708 -86.331 1.00 78.44 152 HIS A N 1
ATOM 1344 C CA . HIS A 1 152 ? 58.509 2.621 -87.024 1.00 78.44 152 HIS A CA 1
ATOM 1345 C C . HIS A 1 152 ? 58.024 2.462 -88.472 1.00 78.44 152 HIS A C 1
ATOM 1347 O O . HIS A 1 152 ? 58.843 2.432 -89.390 1.00 78.44 152 HIS A O 1
ATOM 1353 N N . THR A 1 153 ? 56.708 2.418 -88.711 1.00 76.62 153 THR A N 1
ATOM 1354 C CA . THR A 1 153 ? 56.148 2.293 -90.063 1.00 76.62 153 THR A CA 1
ATOM 1355 C C . THR A 1 153 ? 56.476 3.508 -90.910 1.00 76.62 153 THR A C 1
ATOM 1357 O O . THR A 1 153 ? 56.936 3.341 -92.034 1.00 76.62 153 THR A O 1
ATOM 1360 N N . HIS A 1 154 ? 56.305 4.727 -90.394 1.00 75.56 154 HIS A N 1
ATOM 1361 C CA . HIS A 1 154 ? 56.620 5.947 -91.135 1.00 75.56 154 HIS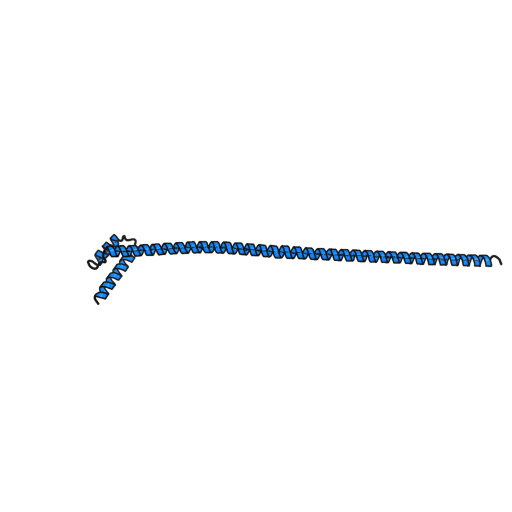 A CA 1
ATOM 1362 C C . HIS A 1 154 ? 58.103 5.995 -91.508 1.00 75.56 154 HIS A C 1
ATOM 1364 O O . HIS A 1 154 ? 58.437 6.221 -92.667 1.00 75.56 154 HIS A O 1
ATOM 1370 N N . THR A 1 155 ? 58.995 5.717 -90.553 1.00 71.81 155 THR A N 1
ATOM 1371 C CA . THR A 1 155 ? 60.443 5.727 -90.792 1.00 71.81 155 THR A CA 1
ATOM 1372 C C . THR A 1 155 ? 60.827 4.645 -91.796 1.00 71.81 155 THR A C 1
ATOM 1374 O O . THR A 1 155 ? 61.513 4.943 -92.768 1.00 71.81 155 THR A O 1
ATOM 1377 N N . HIS A 1 156 ? 60.332 3.414 -91.641 1.00 72.88 156 HIS A N 1
ATOM 1378 C CA . HIS A 1 156 ? 60.598 2.322 -92.579 1.00 72.88 156 HIS A CA 1
ATOM 1379 C C . HIS A 1 156 ? 60.103 2.648 -93.994 1.00 72.88 156 HIS A C 1
ATOM 1381 O O . HIS A 1 156 ? 60.855 2.523 -94.958 1.00 72.88 156 HIS A O 1
ATOM 1387 N N . THR A 1 157 ? 58.860 3.119 -94.125 1.00 71.75 157 THR A N 1
ATOM 1388 C CA . THR A 1 157 ? 58.257 3.438 -95.427 1.00 71.75 157 THR A CA 1
ATOM 1389 C C . THR A 1 157 ? 58.973 4.615 -96.079 1.00 71.75 157 THR A C 1
ATOM 1391 O O . THR A 1 157 ? 59.345 4.520 -97.243 1.00 71.75 157 THR A O 1
ATOM 1394 N N . HIS A 1 158 ? 59.248 5.693 -95.340 1.00 70.88 158 HIS A N 1
ATOM 1395 C CA . HIS A 1 158 ? 59.998 6.843 -95.849 1.00 70.88 158 HIS A CA 1
ATOM 1396 C C . HIS A 1 158 ? 61.397 6.435 -96.318 1.00 70.88 158 HIS A C 1
ATOM 1398 O O . HIS A 1 158 ? 61.799 6.791 -97.422 1.00 70.88 158 HIS A O 1
ATOM 1404 N N . THR A 1 159 ? 62.120 5.645 -95.519 1.00 67.56 159 THR A N 1
ATOM 1405 C CA . THR A 1 159 ? 63.479 5.201 -95.863 1.00 67.56 159 THR A CA 1
ATOM 1406 C C . THR A 1 159 ? 63.466 4.310 -97.101 1.00 67.56 159 THR A C 1
ATOM 1408 O O . THR A 1 159 ? 64.234 4.568 -98.019 1.00 67.56 159 THR A O 1
ATOM 1411 N N . HIS A 1 160 ? 62.560 3.325 -97.164 1.00 68.00 160 HIS A N 1
ATOM 1412 C CA . HIS A 1 160 ? 62.410 2.412 -98.302 1.00 68.00 160 HIS A CA 1
ATOM 1413 C C . HIS A 1 160 ? 61.978 3.133 -99.584 1.00 68.00 160 HIS A C 1
ATOM 1415 O O . HIS A 1 160 ? 62.495 2.859 -100.663 1.00 68.00 160 HIS A O 1
ATOM 1421 N N . THR A 1 161 ? 61.028 4.065 -99.480 1.00 66.56 161 THR A N 1
ATOM 1422 C CA . THR A 1 161 ? 60.575 4.840 -100.639 1.00 66.56 161 THR A CA 1
ATOM 1423 C C . THR A 1 161 ? 61.708 5.739 -101.111 1.00 66.56 161 THR A C 1
ATOM 1425 O O . THR A 1 161 ? 62.062 5.673 -102.274 1.00 66.56 161 THR A O 1
ATOM 1428 N N . HIS A 1 162 ? 62.362 6.490 -100.219 1.00 64.25 162 HIS A N 1
ATOM 1429 C CA . HIS A 1 162 ? 63.496 7.347 -100.570 1.00 64.25 162 HIS A CA 1
ATOM 1430 C C . HIS A 1 162 ? 64.637 6.573 -101.247 1.00 64.25 162 HIS A C 1
ATOM 1432 O O . HIS A 1 162 ? 65.148 7.022 -102.272 1.00 64.25 162 HIS A O 1
ATOM 1438 N N . THR A 1 163 ? 65.027 5.401 -100.732 1.00 59.56 163 THR A N 1
ATOM 1439 C CA . THR A 1 163 ? 66.055 4.574 -101.382 1.00 59.56 163 THR A CA 1
ATOM 1440 C C . THR A 1 163 ? 65.600 4.039 -102.735 1.00 59.56 163 THR A C 1
ATOM 1442 O O . THR A 1 163 ? 66.395 4.082 -103.673 1.00 59.56 163 THR A O 1
ATOM 1445 N N . HIS A 1 164 ? 64.348 3.591 -102.872 1.00 58.41 164 HIS A N 1
ATOM 1446 C CA . HIS A 1 164 ? 63.796 3.086 -104.134 1.00 58.41 164 HIS A CA 1
ATOM 1447 C C . HIS A 1 164 ? 63.648 4.185 -105.200 1.00 58.41 164 HIS A C 1
ATOM 1449 O O . HIS A 1 164 ? 64.031 3.989 -106.352 1.00 58.41 164 HIS A O 1
ATOM 1455 N N . THR A 1 165 ? 63.138 5.369 -104.846 1.00 58.06 165 THR A N 1
ATOM 1456 C CA . THR A 1 165 ? 63.029 6.486 -105.794 1.00 58.06 165 THR A CA 1
ATOM 1457 C C . THR A 1 165 ? 64.412 6.978 -106.204 1.00 58.06 165 THR A C 1
ATOM 1459 O O . THR A 1 165 ? 64.639 7.154 -107.393 1.00 58.06 165 THR A O 1
ATOM 1462 N N . HIS A 1 166 ? 65.358 7.112 -105.262 1.00 54.88 166 HIS A N 1
ATOM 1463 C CA . HIS A 1 166 ? 66.734 7.522 -105.567 1.00 54.88 166 HIS A CA 1
ATOM 1464 C C . HIS A 1 166 ? 67.451 6.524 -106.486 1.00 54.88 166 HIS A C 1
ATOM 1466 O O . HIS A 1 166 ? 68.244 6.934 -107.330 1.00 54.88 166 HIS A O 1
ATOM 1472 N N . THR A 1 167 ? 67.191 5.220 -106.350 1.00 55.62 167 THR A N 1
ATOM 1473 C CA . THR A 1 167 ? 67.758 4.210 -107.261 1.00 55.62 167 THR A CA 1
ATOM 1474 C C . THR A 1 167 ? 67.110 4.246 -108.644 1.00 55.62 167 THR A C 1
ATOM 1476 O O . THR A 1 167 ? 67.825 4.108 -109.628 1.00 55.62 167 THR A O 1
ATOM 1479 N N . HIS A 1 168 ? 65.803 4.508 -108.749 1.00 52.03 168 HIS A N 1
ATOM 1480 C CA . HIS A 1 168 ? 65.097 4.571 -110.036 1.00 52.03 168 HIS A CA 1
ATOM 1481 C C . HIS A 1 168 ? 65.285 5.908 -110.789 1.00 52.03 168 HIS A C 1
ATOM 1483 O O . HIS A 1 168 ? 65.128 5.958 -112.006 1.00 52.03 168 HIS A O 1
ATOM 1489 N N . THR A 1 169 ? 65.633 7.003 -110.105 1.00 51.31 169 THR A N 1
ATOM 1490 C CA . THR A 1 169 ? 66.014 8.275 -110.754 1.00 51.31 169 THR A CA 1
ATOM 1491 C C . THR A 1 169 ? 67.476 8.318 -111.212 1.00 51.31 169 THR A C 1
ATOM 1493 O O . THR A 1 169 ? 67.853 9.250 -111.916 1.00 51.31 169 THR A O 1
ATOM 1496 N N . HIS A 1 170 ? 68.302 7.340 -110.822 1.00 45.94 170 HIS A N 1
ATOM 1497 C CA . HIS A 1 170 ? 69.728 7.243 -111.175 1.00 45.94 170 HIS A CA 1
ATOM 1498 C C . HIS A 1 170 ? 70.050 6.095 -112.157 1.00 45.94 170 HIS A C 1
ATOM 1500 O O . HIS A 1 170 ? 71.174 5.590 -112.174 1.00 45.94 170 HIS A O 1
ATOM 1506 N N . THR A 1 171 ? 69.086 5.713 -112.996 1.00 47.03 171 THR A N 1
ATOM 1507 C CA . THR A 1 171 ? 69.262 4.837 -114.172 1.00 47.03 171 THR A CA 1
ATOM 1508 C C . THR A 1 171 ? 68.853 5.577 -115.429 1.00 47.03 171 THR A C 1
ATOM 1510 O O . THR A 1 171 ? 69.627 5.542 -116.407 1.00 47.03 171 THR A O 1
#

Secondary structure (DSSP, 8-state):
-HHHHHHHHHHHHHHHHHHHHHTT--HHHHHHHHHHHHGGGSPPHHHHHHHHHHHHHHHHHHHHHHHHHHHHHHHHHHHHHHHHH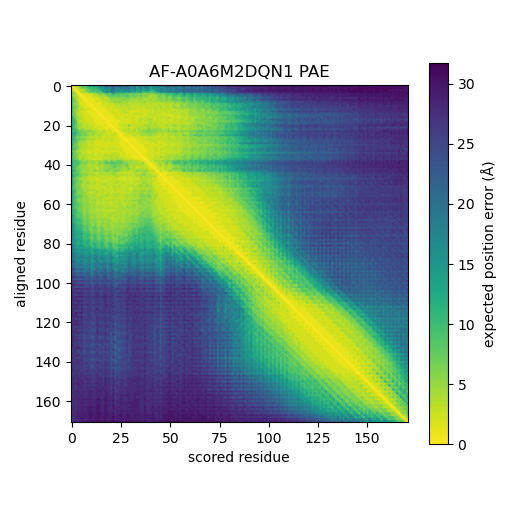HHHHHHHHHHHIIIIIIIIIIIHHHHHHHHHHHHHHHHHHHHHHHHHHHHHHHHHHHHHHHHHHHHHHHHHHHHHHHHHHHHHTT-